Protein AF-A0A536ZH96-F1 (afdb_monomer)

Structure (mmCIF, N/CA/C/O backbone):
data_AF-A0A536ZH96-F1
#
_entry.id   AF-A0A536ZH96-F1
#
loop_
_atom_site.group_PDB
_atom_site.id
_atom_site.type_symbol
_atom_site.label_at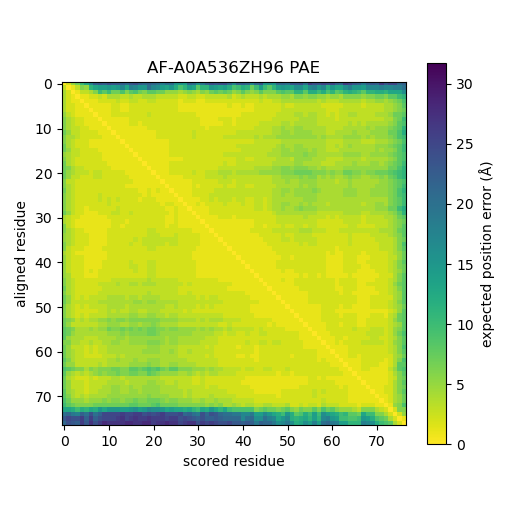om_id
_atom_site.label_alt_id
_atom_site.label_comp_id
_atom_site.label_asym_id
_atom_site.label_entity_id
_atom_site.label_seq_id
_atom_site.pdbx_PDB_ins_code
_atom_site.Cartn_x
_atom_site.Cartn_y
_atom_site.Cartn_z
_atom_site.occupancy
_atom_site.B_iso_or_equiv
_atom_site.auth_seq_id
_atom_site.auth_comp_id
_atom_site.auth_asym_id
_atom_site.auth_atom_id
_atom_site.pdbx_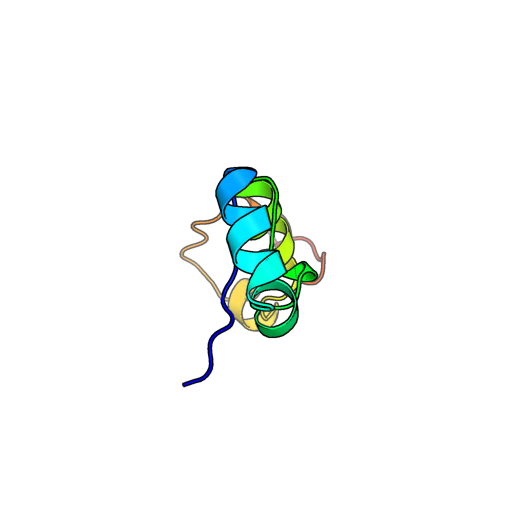PDB_model_num
ATOM 1 N N . HIS A 1 1 ? -11.280 9.036 -12.749 1.00 41.66 1 HIS A N 1
ATOM 2 C CA . HIS A 1 1 ? -10.120 8.571 -11.963 1.00 41.66 1 HIS A CA 1
ATOM 3 C C . HIS A 1 1 ? -10.635 7.821 -10.748 1.00 41.66 1 HIS A C 1
ATOM 5 O O . HIS A 1 1 ? -11.307 8.426 -9.926 1.00 41.66 1 HIS A O 1
ATOM 11 N N . GLY A 1 2 ? -10.427 6.504 -10.700 1.00 73.81 2 GLY A N 1
ATOM 12 C CA . GLY A 1 2 ? -10.769 5.675 -9.544 1.00 73.81 2 GLY A CA 1
ATOM 13 C C . GLY A 1 2 ? -9.506 5.397 -8.737 1.00 73.81 2 GLY A C 1
ATOM 14 O O . GLY A 1 2 ? -8.477 5.069 -9.321 1.00 73.81 2 GLY A O 1
ATOM 15 N N . GLY A 1 3 ? -9.573 5.569 -7.423 1.00 82.81 3 GLY A N 1
ATOM 16 C CA . GLY A 1 3 ? -8.516 5.202 -6.485 1.00 82.81 3 GLY A CA 1
ATOM 17 C C . GLY A 1 3 ? -9.127 4.455 -5.305 1.00 82.81 3 GLY A C 1
ATOM 18 O O . GLY A 1 3 ? -10.304 4.644 -4.999 1.00 82.81 3 GLY A O 1
ATOM 19 N N . THR A 1 4 ? -8.336 3.604 -4.657 1.00 91.00 4 THR A N 1
ATOM 20 C CA . THR A 1 4 ? -8.765 2.844 -3.475 1.00 91.00 4 THR A CA 1
ATOM 21 C C . THR A 1 4 ? -8.257 3.529 -2.211 1.00 91.00 4 THR A C 1
ATOM 23 O O . THR A 1 4 ? -7.088 3.913 -2.144 1.00 91.00 4 THR A O 1
ATOM 26 N N . LEU A 1 5 ? -9.123 3.678 -1.205 1.00 94.38 5 LEU A N 1
ATOM 27 C CA . LEU A 1 5 ? -8.752 4.211 0.105 1.00 94.38 5 LEU A CA 1
ATOM 28 C C . LEU A 1 5 ? -8.254 3.082 1.013 1.00 94.38 5 LEU A C 1
ATOM 30 O O . LEU A 1 5 ? -8.940 2.080 1.194 1.00 94.38 5 LEU A O 1
ATOM 34 N N . TYR A 1 6 ? -7.090 3.293 1.623 1.00 96.56 6 TYR A N 1
ATOM 35 C CA . TYR A 1 6 ? -6.489 2.398 2.607 1.00 96.56 6 TYR A CA 1
ATOM 36 C C . TYR A 1 6 ? -6.235 3.159 3.905 1.00 96.56 6 TYR A C 1
ATOM 38 O O . TYR A 1 6 ? -5.744 4.288 3.871 1.00 96.56 6 TYR A O 1
ATOM 46 N N . LEU A 1 7 ? -6.547 2.545 5.046 1.00 97.56 7 LEU A N 1
ATOM 47 C CA . LEU A 1 7 ? -6.353 3.141 6.368 1.00 97.56 7 LEU A CA 1
ATOM 48 C C . LEU A 1 7 ? -5.374 2.296 7.183 1.00 97.56 7 LEU A C 1
ATOM 50 O O . LEU A 1 7 ? -5.418 1.071 7.142 1.00 97.56 7 LEU A O 1
ATOM 54 N N . CYS A 1 8 ? -4.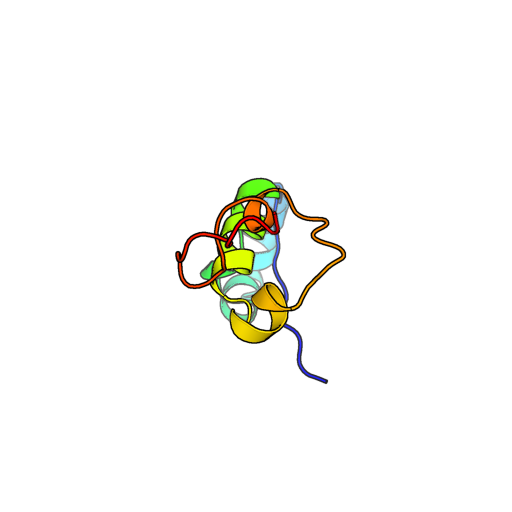496 2.944 7.943 1.00 97.81 8 CYS A N 1
ATOM 55 C CA . CYS A 1 8 ? -3.584 2.266 8.861 1.00 97.81 8 CYS A CA 1
ATOM 56 C C . CYS A 1 8 ? -3.376 3.079 10.140 1.00 97.81 8 CYS A C 1
ATOM 58 O O . CYS A 1 8 ? -3.682 4.273 10.168 1.00 97.81 8 CYS A O 1
ATOM 60 N N . ASN A 1 9 ? -2.871 2.437 11.200 1.00 97.81 9 ASN A N 1
ATOM 61 C CA . ASN A 1 9 ? -2.560 3.083 12.481 1.00 97.81 9 ASN A CA 1
ATOM 62 C C . ASN A 1 9 ? -3.759 3.814 13.124 1.00 97.81 9 ASN A C 1
ATOM 64 O O . ASN A 1 9 ? -3.591 4.811 13.830 1.00 97.81 9 ASN A O 1
ATOM 68 N N . LEU A 1 10 ? -4.980 3.324 12.893 1.00 97.06 10 LEU A N 1
ATOM 69 C CA . LEU A 1 10 ? -6.176 3.900 13.497 1.00 97.06 10 LEU A CA 1
ATOM 70 C C . LEU A 1 10 ? -6.232 3.579 14.991 1.00 97.06 10 LEU A C 1
ATOM 72 O O . LEU A 1 10 ? -6.019 2.443 15.413 1.00 97.06 10 LEU A O 1
ATOM 76 N N . LYS A 1 11 ? -6.583 4.580 15.800 1.00 97.62 11 LYS A N 1
ATOM 77 C CA . LYS A 1 11 ? -6.903 4.354 17.212 1.00 97.62 11 LYS A CA 1
ATOM 78 C C . LYS A 1 11 ? -8.194 3.526 17.323 1.00 97.62 11 LYS A C 1
ATOM 80 O O . LYS A 1 11 ? -9.097 3.744 16.514 1.00 97.62 11 LYS A O 1
ATOM 85 N N . PRO A 1 12 ? -8.355 2.683 18.360 1.00 96.56 12 PRO A N 1
ATOM 86 C CA . PRO A 1 12 ? -9.560 1.866 18.540 1.00 96.56 12 PRO A CA 1
ATOM 87 C C . PRO A 1 12 ? -10.872 2.663 18.496 1.00 96.56 12 PRO A C 1
ATOM 89 O O . PRO A 1 12 ? -11.827 2.237 17.859 1.00 96.56 12 PRO A O 1
ATOM 92 N N . VAL A 1 13 ? -10.893 3.866 19.084 1.00 97.62 13 VAL A N 1
ATOM 93 C CA . VAL A 1 13 ? -12.066 4.760 19.042 1.00 97.62 13 VAL A CA 1
ATOM 94 C C . VAL A 1 13 ? -12.451 5.177 17.617 1.00 97.62 13 VAL A C 1
ATOM 96 O O . VAL A 1 13 ? -13.628 5.310 17.309 1.00 97.62 13 VAL A O 1
ATOM 99 N N . VAL A 1 14 ? -11.474 5.351 16.723 1.00 97.31 14 VAL A N 1
ATOM 100 C CA . VAL A 1 14 ? -11.739 5.696 15.318 1.00 9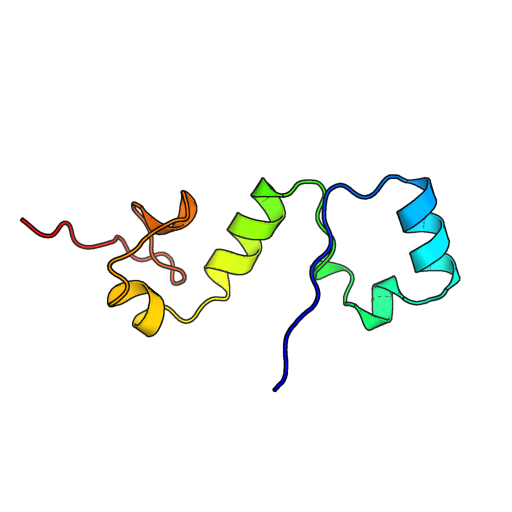7.31 14 VAL A CA 1
ATOM 101 C C . VAL A 1 14 ? -12.315 4.490 14.583 1.00 97.31 14 VAL A C 1
ATOM 103 O O . VAL A 1 14 ? -13.235 4.651 13.788 1.00 97.31 14 VAL A O 1
ATOM 106 N N . ILE A 1 15 ? -11.814 3.286 14.874 1.00 96.50 15 ILE A N 1
ATOM 107 C CA . ILE A 1 15 ? -12.345 2.040 14.307 1.00 96.50 15 ILE A CA 1
ATOM 108 C C . ILE A 1 15 ? -13.813 1.867 14.706 1.00 96.50 15 ILE A C 1
ATOM 110 O O . ILE A 1 15 ? -14.642 1.656 13.830 1.00 96.50 15 ILE A O 1
ATOM 114 N N . ASP A 1 16 ? -14.144 2.031 15.990 1.00 97.25 16 ASP A N 1
ATOM 115 C CA . ASP A 1 16 ? -15.519 1.912 16.498 1.00 97.25 16 ASP A CA 1
ATOM 116 C C . ASP A 1 16 ? -16.471 2.929 15.845 1.00 97.25 16 ASP A C 1
ATOM 118 O O . ASP A 1 16 ? -17.555 2.564 15.393 1.00 97.25 16 ASP A O 1
ATOM 122 N N . VAL A 1 17 ? -16.050 4.191 15.697 1.00 97.88 17 VAL A N 1
ATOM 123 C CA . VAL A 1 17 ? -16.847 5.216 14.996 1.00 97.88 17 VAL A CA 1
ATOM 124 C C . VAL A 1 17 ? -17.086 4.843 13.528 1.00 97.88 17 VAL A C 1
ATOM 126 O O . VAL A 1 17 ? -18.209 4.971 13.036 1.00 97.88 17 VAL A O 1
ATOM 129 N N . LEU A 1 18 ? -16.055 4.374 12.821 1.00 97.31 18 LEU A N 1
ATOM 130 C CA . LEU A 1 18 ? -16.179 3.965 11.420 1.00 97.31 18 LEU A CA 1
ATOM 131 C C . LEU A 1 18 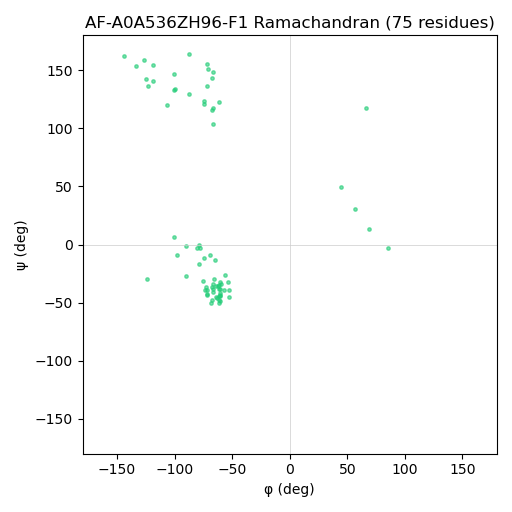? -17.052 2.715 11.257 1.00 97.31 18 LEU A C 1
ATOM 133 O O . LEU A 1 18 ? -17.790 2.622 10.277 1.00 97.31 18 LEU A O 1
ATOM 137 N N . ASP A 1 19 ? -16.975 1.774 12.198 1.00 96.88 19 ASP A N 1
ATOM 138 C CA . ASP A 1 19 ? -17.753 0.535 12.186 1.00 96.88 19 ASP A CA 1
ATOM 139 C C . ASP A 1 19 ? -19.240 0.819 12.413 1.00 96.88 19 ASP A C 1
ATOM 141 O O . ASP A 1 19 ? -20.077 0.453 11.591 1.00 96.88 19 ASP A O 1
ATOM 145 N N . ARG A 1 20 ? -19.570 1.595 13.456 1.00 97.06 20 ARG A N 1
ATOM 146 C CA . ARG A 1 20 ? -20.954 2.015 13.748 1.00 97.06 20 ARG A CA 1
ATOM 147 C C . ARG A 1 20 ? -21.581 2.815 12.611 1.00 97.06 20 ARG A C 1
ATOM 149 O O . ARG A 1 20 ? -22.781 2.717 12.381 1.00 97.06 20 ARG A O 1
ATOM 156 N N . GLY A 1 21 ? -20.776 3.609 11.906 1.00 96.38 21 GLY A N 1
ATOM 157 C CA . GLY A 1 21 ? -21.211 4.357 10.727 1.00 96.38 21 GLY A CA 1
ATOM 158 C C . GLY A 1 21 ? -21.318 3.522 9.443 1.00 96.38 21 GLY A C 1
ATOM 159 O O . GLY A 1 21 ? -21.686 4.073 8.407 1.00 96.38 21 GLY A O 1
ATOM 160 N N . GLY A 1 22 ? -20.966 2.230 9.469 1.00 96.38 22 GLY A N 1
ATOM 161 C CA . GLY A 1 22 ? -20.955 1.347 8.296 1.00 96.38 22 GLY A CA 1
ATOM 162 C C . GLY A 1 22 ? -19.866 1.681 7.267 1.00 96.38 22 GLY A C 1
ATOM 163 O O . GLY A 1 22 ? -19.906 1.214 6.127 1.00 96.38 22 GLY A O 1
ATOM 164 N N . PHE A 1 23 ? -18.886 2.515 7.627 1.00 96.31 23 PHE A N 1
ATOM 165 C CA . PHE A 1 23 ? -17.832 2.950 6.711 1.00 96.31 23 PHE A CA 1
ATOM 166 C C . PHE A 1 23 ? -16.787 1.867 6.472 1.00 96.31 23 PHE A C 1
ATOM 168 O O . PHE A 1 23 ? -16.244 1.805 5.372 1.00 96.31 23 PHE A O 1
ATOM 175 N N . LEU A 1 24 ? -16.523 1.001 7.454 1.00 95.44 24 LEU A N 1
ATOM 176 C CA . LEU A 1 24 ? -15.550 -0.080 7.287 1.00 95.44 24 LEU A CA 1
ATOM 177 C C . LEU A 1 24 ? -15.946 -1.046 6.165 1.00 95.44 24 LEU A C 1
ATOM 179 O O . LEU A 1 24 ? -15.090 -1.458 5.387 1.00 95.44 24 LEU A O 1
ATOM 183 N N . ASP A 1 25 ? -17.236 -1.348 6.028 1.00 94.75 25 ASP A N 1
ATOM 184 C CA . ASP A 1 25 ? -17.727 -2.213 4.953 1.00 94.75 25 ASP A CA 1
ATOM 185 C C . ASP A 1 25 ? -17.696 -1.500 3.595 1.00 94.75 25 ASP A C 1
ATOM 187 O O . ASP A 1 25 ? -17.323 -2.099 2.589 1.00 94.75 25 ASP A O 1
ATOM 191 N N . ARG A 1 26 ? -17.987 -0.191 3.563 1.00 94.19 26 ARG A N 1
ATOM 192 C CA . ARG A 1 26 ? -17.883 0.629 2.341 1.00 94.19 26 ARG A CA 1
ATOM 193 C C . ARG A 1 26 ? -16.445 0.803 1.848 1.00 94.19 26 ARG A C 1
ATOM 195 O O . ARG A 1 26 ? -16.234 0.925 0.647 1.00 94.19 26 ARG A O 1
ATOM 202 N N . ILE A 1 27 ? -15.480 0.867 2.764 1.00 93.50 27 ILE A N 1
ATOM 203 C CA . ILE A 1 27 ? -14.043 0.978 2.463 1.00 93.50 27 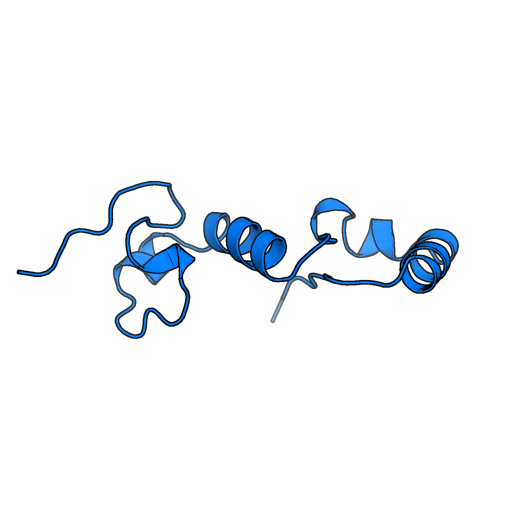ILE A CA 1
ATOM 204 C C . ILE A 1 27 ? -13.444 -0.385 2.067 1.00 93.50 27 ILE A C 1
ATOM 206 O O . ILE A 1 27 ? -12.386 -0.422 1.439 1.00 93.50 27 ILE A O 1
ATOM 210 N N . ASP A 1 28 ? -14.147 -1.480 2.371 1.00 94.25 28 ASP A N 1
ATOM 211 C CA . ASP A 1 28 ? -13.633 -2.844 2.518 1.00 94.25 28 ASP A CA 1
ATOM 212 C C . ASP A 1 28 ? -12.693 -2.967 3.730 1.00 94.25 28 ASP A C 1
ATOM 214 O O . ASP A 1 28 ? -11.609 -2.381 3.790 1.00 94.25 28 ASP A O 1
ATOM 218 N N . ARG A 1 29 ? -13.088 -3.801 4.700 1.00 95.00 29 ARG A N 1
ATOM 219 C CA . ARG A 1 29 ? -12.313 -4.087 5.918 1.00 95.00 29 ARG A CA 1
ATOM 220 C C . ARG A 1 29 ? -10.904 -4.598 5.613 1.00 95.00 29 ARG A C 1
ATOM 222 O O . ARG A 1 29 ? -9.996 -4.379 6.408 1.00 95.00 29 ARG A O 1
ATOM 229 N N . ARG A 1 30 ? -10.690 -5.227 4.452 1.00 94.75 30 ARG A N 1
ATOM 230 C CA . 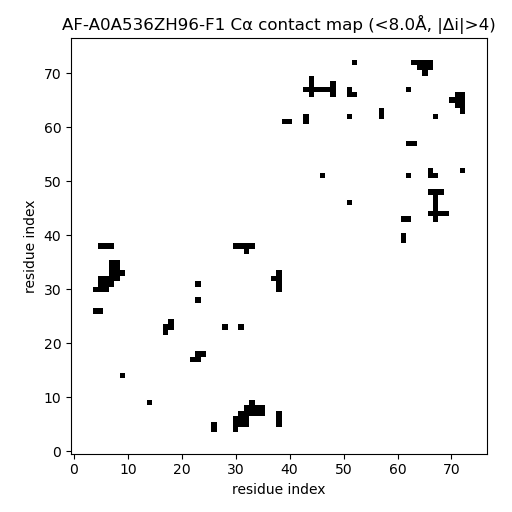ARG A 1 30 ? -9.374 -5.701 3.979 1.00 94.75 30 ARG A CA 1
ATOM 231 C C . ARG A 1 30 ? -8.411 -4.569 3.612 1.00 94.75 30 ARG A C 1
ATOM 233 O O . ARG A 1 30 ? -7.244 -4.841 3.327 1.00 94.75 30 ARG A O 1
ATOM 240 N N . ASN A 1 31 ? -8.896 -3.330 3.580 1.00 96.69 31 ASN A N 1
ATOM 241 C CA . ASN A 1 31 ? -8.111 -2.126 3.331 1.00 96.69 31 ASN A CA 1
ATOM 242 C C . ASN A 1 31 ? -7.776 -1.361 4.624 1.00 96.69 31 ASN A C 1
ATOM 244 O O . ASN A 1 31 ? -7.205 -0.270 4.557 1.00 96.69 31 ASN A O 1
ATOM 248 N N . VAL A 1 32 ? -8.107 -1.924 5.791 1.00 97.19 32 VAL A N 1
ATOM 249 C CA . VAL A 1 32 ? -7.753 -1.381 7.105 1.00 97.19 32 VAL A CA 1
ATOM 250 C C . VAL A 1 32 ? -6.656 -2.238 7.727 1.00 97.19 32 VAL A C 1
ATOM 252 O O . VAL A 1 32 ? -6.832 -3.432 7.953 1.00 97.19 32 VAL A O 1
ATOM 255 N N . PHE A 1 33 ? -5.514 -1.621 8.007 1.00 97.75 33 PHE A N 1
ATOM 256 C CA . PHE A 1 33 ? -4.305 -2.289 8.483 1.00 97.75 33 PHE A CA 1
ATOM 257 C C . PHE A 1 33 ? -3.890 -1.787 9.865 1.00 97.75 33 PHE A C 1
ATOM 259 O O . PHE A 1 33 ? -4.162 -0.648 10.246 1.00 97.75 33 PHE A O 1
ATOM 266 N N . ALA A 1 34 ? -3.171 -2.623 10.613 1.00 96.88 34 ALA A N 1
ATOM 267 C CA . ALA A 1 34 ? -2.630 -2.228 11.909 1.00 96.88 34 ALA A CA 1
ATOM 268 C C . ALA A 1 34 ? -1.540 -1.158 11.751 1.00 96.88 34 ALA A C 1
ATOM 270 O O . ALA A 1 34 ? -1.584 -0.121 12.417 1.00 96.88 34 ALA A O 1
ATOM 271 N N . THR A 1 35 ? -0.596 -1.374 10.829 1.00 97.81 35 THR A N 1
ATOM 272 C CA . THR A 1 35 ? 0.538 -0.472 10.612 1.00 97.81 35 THR A CA 1
ATOM 273 C C . THR A 1 35 ? 0.678 -0.036 9.157 1.00 97.81 35 THR A C 1
ATOM 275 O O . THR A 1 35 ? 0.207 -0.697 8.229 1.00 97.81 35 THR A O 1
ATOM 278 N N . LYS A 1 36 ? 1.373 1.086 8.945 1.00 96.62 36 LYS A N 1
ATOM 279 C CA . LYS A 1 36 ? 1.781 1.553 7.616 1.00 96.62 36 LYS A CA 1
ATOM 280 C C . LYS A 1 36 ? 2.623 0.518 6.866 1.00 96.62 36 LYS A C 1
ATOM 282 O O . LYS A 1 36 ? 2.446 0.377 5.663 1.00 96.62 36 LYS A O 1
ATOM 287 N N . ALA A 1 37 ? 3.517 -0.193 7.556 1.00 96.94 37 ALA A N 1
ATOM 288 C CA . ALA A 1 37 ? 4.354 -1.217 6.933 1.00 96.94 37 ALA A CA 1
ATOM 289 C C . ALA A 1 37 ? 3.498 -2.367 6.380 1.00 96.94 37 ALA A C 1
ATOM 291 O O . ALA A 1 37 ? 3.642 -2.731 5.216 1.00 96.94 37 ALA A O 1
ATOM 292 N N . ASP A 1 38 ? 2.528 -2.854 7.163 1.00 97.38 38 ASP A N 1
ATOM 293 C CA . ASP A 1 38 ? 1.593 -3.894 6.711 1.00 97.38 38 ASP A CA 1
ATOM 294 C C . ASP A 1 38 ? 0.771 -3.425 5.506 1.00 97.38 38 ASP A C 1
ATOM 296 O O . ASP A 1 38 ? 0.578 -4.173 4.544 1.00 97.38 38 ASP A O 1
ATOM 300 N N . ALA A 1 39 ? 0.311 -2.169 5.544 1.00 97.75 39 ALA A N 1
ATOM 301 C CA . ALA A 1 39 ? -0.449 -1.570 4.457 1.00 97.75 39 ALA A CA 1
ATOM 302 C C . ALA A 1 39 ? 0.371 -1.514 3.163 1.00 97.75 39 ALA A C 1
ATOM 304 O O . ALA A 1 39 ? -0.102 -1.978 2.128 1.00 97.75 39 ALA A O 1
ATOM 305 N N . ILE A 1 40 ? 1.602 -0.993 3.208 1.00 97.19 40 ILE A N 1
ATOM 306 C CA . ILE A 1 40 ? 2.455 -0.886 2.017 1.00 97.19 40 ILE A CA 1
ATOM 307 C C . ILE A 1 40 ? 2.795 -2.281 1.482 1.00 97.19 40 ILE A C 1
ATOM 309 O O . ILE A 1 40 ? 2.610 -2.512 0.291 1.00 97.19 40 ILE A O 1
ATOM 313 N N . ALA A 1 41 ? 3.174 -3.238 2.332 1.00 96.75 41 ALA A N 1
ATOM 314 C CA . ALA A 1 41 ? 3.454 -4.613 1.912 1.00 96.75 41 ALA A CA 1
ATOM 315 C C . ALA A 1 41 ? 2.242 -5.309 1.263 1.00 96.75 41 ALA A C 1
ATOM 317 O O . ALA A 1 41 ? 2.376 -6.064 0.293 1.00 96.75 41 ALA A O 1
ATOM 318 N N . ALA A 1 42 ? 1.033 -5.066 1.774 1.00 96.75 42 ALA A N 1
ATOM 319 C CA . ALA A 1 42 ? -0.193 -5.594 1.187 1.00 96.75 42 ALA A CA 1
ATOM 320 C C . ALA A 1 42 ? -0.554 -4.909 -0.139 1.00 96.75 42 ALA A C 1
ATOM 322 O O . ALA A 1 42 ? -0.930 -5.599 -1.086 1.00 96.75 42 ALA A O 1
ATOM 323 N N . ILE A 1 43 ? -0.432 -3.581 -0.216 1.00 96.12 43 ILE A N 1
ATOM 324 C CA . ILE A 1 43 ? -0.715 -2.800 -1.427 1.00 96.12 43 ILE A CA 1
ATOM 325 C C . ILE A 1 43 ? 0.299 -3.128 -2.520 1.00 96.12 43 ILE A C 1
ATOM 327 O O . ILE A 1 43 ? -0.098 -3.307 -3.667 1.00 96.12 43 ILE A O 1
ATOM 331 N N . TYR A 1 44 ? 1.578 -3.268 -2.169 1.00 96.81 44 TYR A N 1
ATOM 332 C CA . TYR A 1 44 ? 2.656 -3.570 -3.104 1.00 96.81 44 TYR A CA 1
ATOM 333 C C . TYR A 1 44 ? 2.352 -4.809 -3.948 1.00 96.81 44 TYR A C 1
ATOM 335 O O . TYR A 1 44 ? 2.455 -4.757 -5.167 1.00 96.81 44 TYR A O 1
ATOM 343 N N . ARG A 1 45 ? 1.868 -5.885 -3.317 1.00 96.06 45 ARG A N 1
ATOM 344 C CA . ARG A 1 45 ? 1.470 -7.139 -3.985 1.00 96.06 45 ARG A CA 1
ATOM 345 C C . ARG A 1 45 ? 0.271 -7.007 -4.931 1.00 96.06 45 ARG A C 1
ATOM 347 O O . ARG A 1 45 ? -0.011 -7.929 -5.684 1.00 96.06 45 ARG A O 1
ATOM 354 N N . ARG A 1 46 ? -0.470 -5.899 -4.868 1.00 94.31 46 ARG A N 1
ATOM 355 C CA . ARG A 1 46 ? -1.616 -5.607 -5.745 1.00 94.31 46 ARG A CA 1
ATOM 356 C C . ARG A 1 46 ? -1.237 -4.698 -6.917 1.00 94.31 46 ARG A C 1
ATOM 358 O O . ARG A 1 46 ? -2.079 -4.457 -7.776 1.00 94.31 46 ARG A O 1
ATOM 365 N N . LEU A 1 47 ? -0.022 -4.145 -6.923 1.00 94.88 47 LEU A N 1
ATOM 366 C CA . LEU A 1 47 ? 0.446 -3.279 -8.000 1.00 94.88 47 LEU A CA 1
ATOM 367 C C . LEU A 1 47 ? 0.719 -4.086 -9.271 1.00 94.88 47 LEU A C 1
ATOM 369 O O . LEU A 1 47 ? 1.018 -5.278 -9.225 1.00 94.88 47 LEU A O 1
ATOM 373 N N . ASP A 1 48 ? 0.653 -3.407 -10.411 1.00 95.06 48 ASP A N 1
ATOM 374 C CA . ASP A 1 48 ? 0.997 -3.999 -11.698 1.00 95.06 48 ASP A CA 1
ATOM 375 C C . ASP A 1 48 ? 2.501 -4.317 -11.753 1.00 95.06 48 ASP A C 1
ATOM 377 O O . ASP A 1 48 ? 3.356 -3.425 -11.677 1.00 95.06 48 ASP A O 1
ATOM 381 N N . ALA A 1 49 ? 2.825 -5.603 -11.894 1.00 96.44 49 ALA A N 1
ATOM 382 C CA . ALA A 1 49 ? 4.202 -6.069 -11.910 1.00 96.44 49 ALA A CA 1
ATOM 383 C C . ALA A 1 49 ? 4.997 -5.567 -13.125 1.00 96.44 49 ALA A C 1
ATOM 385 O O . ALA A 1 49 ? 6.197 -5.347 -12.987 1.00 96.44 49 ALA A O 1
ATOM 386 N N . ASN A 1 50 ? 4.366 -5.324 -14.279 1.00 95.69 50 ASN A N 1
ATOM 387 C CA . ASN A 1 50 ? 5.041 -4.807 -15.474 1.00 95.69 50 ASN A CA 1
ATOM 388 C C . ASN A 1 50 ? 5.432 -3.339 -15.298 1.00 95.69 50 ASN A C 1
ATOM 390 O O . ASN A 1 50 ? 6.566 -2.966 -15.598 1.00 95.69 50 ASN A O 1
ATOM 394 N N . ILE A 1 51 ? 4.533 -2.526 -14.731 1.00 95.56 51 ILE A N 1
ATOM 395 C CA . ILE A 1 51 ? 4.851 -1.136 -14.366 1.00 95.56 51 ILE A CA 1
ATOM 396 C C . ILE A 1 51 ? 5.979 -1.126 -13.335 1.00 95.56 51 ILE A C 1
ATOM 398 O O . ILE A 1 51 ? 6.966 -0.402 -13.481 1.00 95.56 51 ILE A O 1
ATOM 402 N N . CYS A 1 52 ? 5.861 -1.955 -12.295 1.00 96.06 52 CYS A N 1
ATOM 403 C CA . CYS A 1 52 ? 6.894 -2.042 -11.277 1.00 96.06 52 CYS A CA 1
ATOM 404 C C . CYS A 1 52 ? 8.227 -2.527 -11.846 1.00 96.06 52 CYS A C 1
ATOM 406 O O . CYS A 1 52 ? 9.243 -2.021 -11.389 1.00 96.06 52 CYS A O 1
ATOM 408 N N . ARG A 1 53 ? 8.258 -3.438 -12.827 1.00 95.50 53 ARG A N 1
ATOM 409 C CA . ARG A 1 53 ? 9.485 -3.959 -13.459 1.00 95.50 53 ARG A CA 1
ATOM 410 C C . ARG A 1 53 ? 10.293 -2.854 -14.139 1.00 95.50 53 ARG A C 1
ATOM 412 O O . ARG A 1 53 ? 11.493 -2.763 -13.897 1.00 95.50 53 ARG A O 1
ATOM 419 N N . ALA A 1 54 ? 9.625 -1.971 -14.881 1.00 95.38 54 ALA A N 1
ATOM 420 C CA . ALA A 1 54 ? 10.248 -0.837 -15.570 1.00 95.38 54 ALA A CA 1
ATOM 421 C C . ALA A 1 54 ? 10.532 0.381 -14.661 1.00 95.38 54 ALA A C 1
ATOM 423 O O . ALA A 1 54 ? 11.090 1.376 -15.112 1.00 95.38 54 ALA A O 1
ATOM 424 N N . CYS A 1 55 ? 10.145 0.343 -13.381 1.00 95.44 55 CYS A N 1
ATOM 425 C CA . CYS A 1 55 ? 10.330 1.472 -12.472 1.00 95.44 55 CYS A CA 1
ATOM 426 C C . CYS A 1 55 ? 11.802 1.636 -12.039 1.00 95.44 55 CYS A C 1
ATOM 428 O O . CYS A 1 55 ? 12.394 0.738 -11.426 1.00 95.44 55 CYS A O 1
ATOM 430 N N . GLU A 1 56 ? 12.364 2.8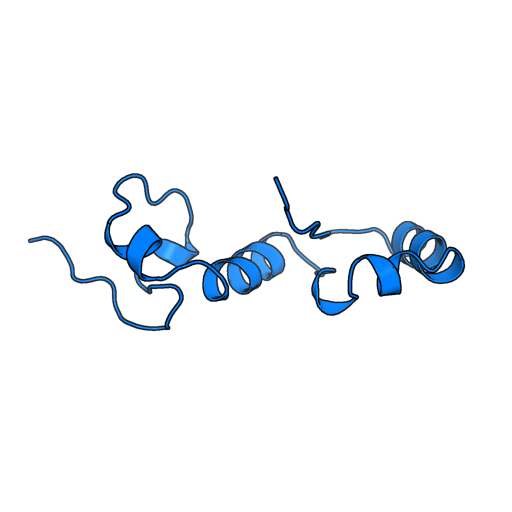20 -12.292 1.00 93.56 56 GLU A N 1
ATOM 431 C CA . GLU A 1 56 ? 13.729 3.203 -11.898 1.00 93.56 56 GLU A CA 1
ATOM 432 C C . GLU A 1 56 ? 13.795 3.859 -10.508 1.00 93.56 56 GLU A C 1
ATOM 434 O O . GLU A 1 56 ? 14.796 3.722 -9.815 1.00 93.56 56 GLU A O 1
ATOM 439 N N . VAL A 1 57 ? 12.715 4.512 -10.056 1.00 95.44 57 VAL A N 1
ATOM 440 C CA . VAL A 1 57 ? 12.721 5.322 -8.819 1.00 95.44 57 VAL A CA 1
ATOM 441 C C . VAL A 1 57 ? 12.754 4.466 -7.548 1.00 95.44 57 VAL A C 1
ATOM 443 O O . VAL A 1 57 ? 13.412 4.825 -6.579 1.00 95.44 57 VAL A O 1
ATOM 446 N N . ARG A 1 58 ? 12.024 3.341 -7.543 1.00 93.69 58 ARG A N 1
ATOM 447 C CA . ARG A 1 58 ? 12.086 2.290 -6.505 1.00 93.69 58 ARG A CA 1
ATOM 448 C C . ARG A 1 58 ? 12.094 2.826 -5.058 1.00 93.69 58 ARG A C 1
ATOM 450 O O . ARG A 1 58 ? 12.918 2.435 -4.242 1.00 93.69 58 ARG A O 1
ATOM 457 N N . ILE A 1 59 ? 11.161 3.721 -4.725 1.00 93.81 59 ILE A N 1
ATOM 458 C CA . ILE A 1 59 ? 11.141 4.445 -3.434 1.00 93.81 59 ILE A CA 1
ATOM 459 C C . ILE A 1 59 ? 10.698 3.610 -2.221 1.00 93.81 59 ILE A C 1
ATOM 461 O O . ILE A 1 59 ? 10.810 4.070 -1.087 1.00 93.81 59 ILE A O 1
ATOM 465 N N . PHE A 1 60 ? 10.149 2.416 -2.445 1.00 94.69 60 PHE A N 1
ATOM 466 C CA . PHE A 1 60 ? 9.618 1.551 -1.390 1.00 94.69 60 PHE A CA 1
ATOM 467 C C . PHE A 1 60 ? 10.607 0.439 -1.040 1.00 94.69 60 PHE A C 1
ATOM 469 O O . PHE A 1 60 ? 11.306 -0.082 -1.912 1.00 94.69 60 PHE A O 1
ATOM 476 N N . THR A 1 61 ? 10.638 0.024 0.225 1.00 95.19 61 THR A N 1
ATOM 477 C CA . THR A 1 61 ? 11.487 -1.091 0.677 1.00 95.19 61 THR A CA 1
ATOM 478 C C . THR A 1 61 ? 11.068 -2.408 0.018 1.00 95.19 61 THR A C 1
ATOM 480 O O . THR A 1 61 ? 11.904 -3.224 -0.358 1.00 95.19 61 THR A O 1
ATOM 483 N N . GLU A 1 62 ? 9.766 -2.585 -0.190 1.00 95.69 62 GLU A N 1
ATOM 484 C CA . GLU A 1 62 ? 9.136 -3.768 -0.771 1.00 95.69 62 GLU A CA 1
ATOM 485 C C . GLU A 1 62 ? 9.622 -4.042 -2.197 1.00 95.69 62 GLU A C 1
ATOM 487 O O . GLU A 1 62 ? 9.744 -5.196 -2.598 1.00 95.69 62 GLU A O 1
ATOM 492 N N . CYS A 1 63 ? 9.944 -2.987 -2.952 1.00 95.44 63 CYS A N 1
ATOM 493 C CA . CYS A 1 63 ? 10.297 -3.105 -4.363 1.00 95.44 63 CYS A CA 1
ATOM 494 C C . CYS A 1 63 ? 11.794 -3.303 -4.631 1.00 95.44 63 CYS A C 1
ATOM 496 O O . CYS A 1 63 ? 12.180 -3.450 -5.791 1.00 95.44 63 CYS A O 1
ATOM 498 N N . GLN A 1 64 ? 12.637 -3.322 -3.593 1.00 94.31 64 GLN A N 1
ATOM 499 C CA . GLN A 1 64 ? 14.092 -3.415 -3.762 1.00 94.31 64 GLN A CA 1
ATOM 500 C C . GLN A 1 64 ? 14.532 -4.761 -4.348 1.00 94.31 64 GLN A C 1
ATOM 502 O O . GLN A 1 64 ? 15.436 -4.801 -5.174 1.00 94.31 64 GLN A O 1
ATOM 507 N N . ARG A 1 65 ? 13.890 -5.863 -3.935 1.00 92.56 65 ARG A N 1
ATOM 508 C CA . ARG A 1 65 ? 14.341 -7.231 -4.262 1.00 92.56 65 ARG A CA 1
ATOM 509 C C . ARG A 1 65 ? 13.300 -8.098 -4.959 1.00 92.56 65 ARG A C 1
ATOM 511 O O . ARG A 1 65 ? 13.670 -8.994 -5.708 1.00 92.56 65 ARG A O 1
ATOM 518 N N . ILE A 1 66 ? 12.021 -7.864 -4.691 1.00 95.38 66 ILE A N 1
ATOM 519 C CA . ILE A 1 66 ? 10.907 -8.697 -5.154 1.00 95.38 66 ILE A CA 1
ATOM 520 C C . ILE A 1 66 ? 9.924 -7.800 -5.900 1.00 95.38 66 ILE A C 1
ATOM 522 O O . ILE A 1 66 ? 9.749 -6.650 -5.510 1.00 95.38 66 ILE A O 1
ATOM 526 N N . LEU A 1 67 ? 9.322 -8.304 -6.975 1.00 97.25 67 LEU A N 1
ATOM 527 C CA . LEU A 1 67 ? 8.250 -7.655 -7.730 1.00 97.25 67 LEU A CA 1
ATOM 528 C C . LEU A 1 67 ? 6.867 -7.990 -7.136 1.00 97.25 67 LEU A C 1
ATOM 530 O O . LEU A 1 67 ? 6.750 -8.944 -6.368 1.00 97.25 67 LEU A O 1
ATOM 534 N N . PRO A 1 68 ? 5.793 -7.245 -7.468 1.00 97.69 68 PRO A N 1
ATOM 535 C CA . PRO A 1 68 ? 4.451 -7.501 -6.926 1.00 97.69 68 PRO A CA 1
ATOM 536 C C . PRO A 1 68 ? 3.944 -8.936 -7.118 1.00 97.69 68 PRO A C 1
ATOM 538 O O . PRO A 1 68 ? 3.229 -9.455 -6.264 1.00 97.69 68 PRO A O 1
ATOM 541 N N . ASP A 1 69 ? 4.348 -9.577 -8.217 1.00 97.12 69 ASP A N 1
ATOM 542 C CA . ASP A 1 69 ? 4.018 -10.961 -8.576 1.00 97.12 69 ASP A CA 1
ATOM 543 C C . ASP A 1 69 ? 4.851 -12.017 -7.819 1.00 97.12 69 ASP A C 1
ATOM 545 O O . ASP A 1 69 ? 4.663 -13.215 -8.021 1.00 97.12 69 ASP A O 1
ATOM 549 N N . GLY A 1 70 ? 5.763 -11.594 -6.939 1.00 95.94 70 GLY A N 1
ATOM 550 C CA . GLY A 1 70 ? 6.648 -12.467 -6.170 1.00 95.94 70 GLY A CA 1
ATOM 551 C C . GLY A 1 70 ? 7.937 -12.866 -6.894 1.00 95.94 70 GLY A C 1
ATOM 552 O O . GLY A 1 70 ? 8.778 -13.528 -6.285 1.00 95.94 70 GLY A O 1
ATOM 553 N N . SER A 1 71 ? 8.134 -12.462 -8.154 1.00 95.88 71 SER A N 1
ATOM 554 C CA . SER A 1 71 ? 9.382 -12.727 -8.877 1.00 95.88 71 SER A CA 1
ATOM 555 C C . SER A 1 71 ? 10.543 -11.884 -8.337 1.00 95.88 71 SER A C 1
ATOM 557 O O . SER A 1 71 ? 10.346 -10.788 -7.806 1.00 95.88 71 SER A O 1
ATOM 559 N N . LEU A 1 72 ? 11.771 -12.399 -8.450 1.00 94.06 72 LEU A N 1
ATOM 560 C CA . LEU A 1 72 ? 12.968 -11.635 -8.099 1.00 94.06 72 LEU A CA 1
ATOM 561 C C . LEU A 1 72 ? 13.153 -10.487 -9.086 1.00 94.06 72 LEU A C 1
ATOM 563 O O . LEU A 1 72 ? 12.909 -10.618 -10.287 1.00 94.06 72 LEU A O 1
ATOM 567 N N . ARG A 1 73 ? 13.620 -9.357 -8.566 1.00 90.25 73 ARG A N 1
ATOM 568 C CA . ARG A 1 73 ? 14.087 -8.266 -9.402 1.00 90.25 73 ARG A CA 1
ATOM 569 C C . ARG A 1 73 ? 15.444 -8.658 -9.972 1.00 90.25 73 ARG A C 1
ATOM 571 O O . ARG A 1 73 ? 16.369 -8.922 -9.212 1.00 90.25 73 ARG A O 1
ATOM 578 N N . GLU A 1 74 ? 15.546 -8.707 -11.293 1.00 83.75 74 GLU A N 1
ATOM 579 C CA . GLU A 1 74 ? 16.822 -8.934 -11.968 1.00 83.75 74 GLU A CA 1
ATOM 580 C C . GLU A 1 74 ? 17.777 -7.789 -11.608 1.00 83.75 74 GLU A C 1
ATOM 582 O O . GLU A 1 74 ? 17.446 -6.608 -11.773 1.00 83.75 74 GLU A O 1
ATOM 587 N N . GLU A 1 75 ? 18.931 -8.134 -11.040 1.00 66.88 75 GLU A N 1
ATOM 588 C CA . GLU A 1 75 ? 19.977 -7.165 -10.739 1.00 66.88 75 GLU A CA 1
ATOM 589 C C . GLU A 1 75 ? 20.536 -6.653 -12.066 1.00 66.88 75 GLU A C 1
ATOM 591 O O . GLU A 1 75 ? 21.081 -7.409 -12.870 1.00 66.88 75 GLU A O 1
ATOM 596 N N . THR A 1 76 ? 20.354 -5.359 -12.322 1.00 59.50 76 THR A N 1
ATOM 597 C CA . THR A 1 76 ? 21.030 -4.686 -13.429 1.00 59.50 76 THR A CA 1
ATOM 598 C C . THR A 1 76 ? 22.519 -4.680 -13.088 1.00 59.50 76 THR A C 1
ATOM 600 O O . THR A 1 76 ? 22.924 -3.961 -12.176 1.00 59.50 76 THR A O 1
ATOM 603 N N . THR A 1 77 ? 23.284 -5.559 -13.741 1.00 48.38 77 THR A N 1
ATOM 604 C CA . THR A 1 77 ? 24.756 -5.546 -13.719 1.00 48.38 77 THR A CA 1
ATOM 605 C C . THR A 1 77 ? 25.271 -4.272 -14.373 1.00 48.38 77 THR A C 1
ATOM 607 O O . THR A 1 77 ? 24.660 -3.857 -15.386 1.00 48.38 77 THR A O 1
#

Sequence (77 aa):
HGGTLYLCNLKPVVIDVLDRGGFLDRIDRRNVFATKADAIAAIYRRLDANICRACEVRIFTECQRILPDGSLREETT

pLDDT: mean 93.1, std 10.03, range [41.66, 97.88]

Nearest PDB structures (foldseek):
  3oir-assembly1_A  TM=9.200E-01  e=1.292E-01  Wolinella succinogenes
  7lhv-assembly1_B  TM=9.706E-01  e=1.234E+00  Arabidopsis thaliana
  4dgh-assembly1_A  TM=9.013E-01  e=9.461E-01  Vibrio cholerae

Secondary structure (DSSP, 8-state):
------EES--HHHHHHHHHTTHHHHH-GGGEESSHHHHHHHHHTTS-HHHHHT-S---SGGGTTB-TTSPBPP---

Solvent-accessible surface area (backbone atoms only — not comparable to full-atom values): 4783 Å² total; per-residue (Å²): 140,89,84,84,71,70,48,50,62,67,54,70,72,56,50,53,54,34,48,78,70,51,43,38,70,75,55,38,60,90,33,56,33,76,36,63,66,59,41,49,58,58,52,46,51,70,44,62,42,70,63,57,68,73,50,82,76,64,88,47,81,69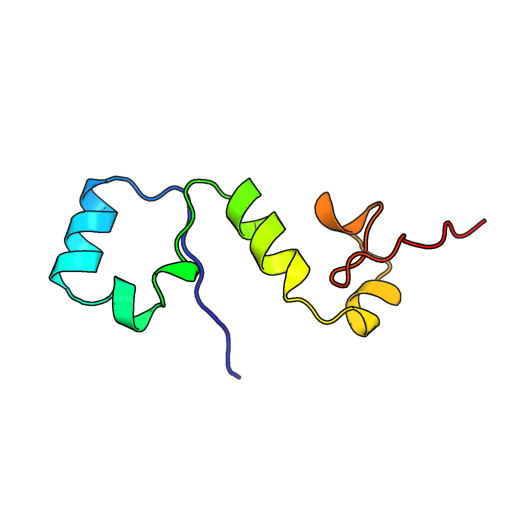,57,70,52,33,41,34,81,68,45,72,54,80,78,85,125

Radius of gyration: 15.6 Å; Cα contacts (8 Å, |Δi|>4): 66; chains: 1; bounding box: 46×21×35 Å

Mean predicted aligned error: 3.94 Å

Foldseek 3Di:
DDDADAAECDDPVRVVVCVVVVNCVVSPVVRYYHHPVVNCLVVQLVDDQVVLLPDPVQPDPNSPFAHSPRHGRDDDD